Protein AF-A0A8H6L571-F1 (afdb_monomer_lite)

Secondary structure (DSSP, 8-state):
-----------PPPP-------------------PPPP----PPPTTT--HHHHHHHHHHHHHHHHHHHHHHHHHHHHHHHHHHHHHHHHHHHHHHHHHHHHHHHHHHHTTTSPPPHHHHHHHHHHHHHHHHHHHHHHHHHHHHHHHHHHHHHHHHHHHTT-----

Sequence (166 aa):
MDRAFPIHNGMPPPKDLFPFHSFQPTIPQPQQATMPPPIHPTMPPPSKQTPYERAQAKLALRTERQQQAQAKYEIALLQAERHSVVAALKRTAAHQKRLVDALEHIEAENEGWQTPNANLEQMYRLRDQIEQVEKQANECHRRWDELGEEIEEKHVEIAFGGIGGD

Radius of gyration: 33.7 Å; chains: 1; bounding box: 71×58×83 Å

pLDDT: mean 76.23, std 22.1, range [34.88, 97.75]

Foldseek 3Di:
DDDDDDDDDDDDDDPDDDDDPDDDPDDPDDPPPPDPDPPDVPDDPPVPDDPVRVVVVVVVVVVLVVVLVVLVVVLVVLVVVLVVLVVLLVVLVVVLVVLVVVLVVLVVVCPPHDRPPVSVVSNVVSVVVNVVSVVVNVVSVVSNVVSVVVSVVSVVCSVVVPPPDD

Structure (mmCIF, N/CA/C/O backbone):
data_AF-A0A8H6L571-F1
#
_entry.id   AF-A0A8H6L571-F1
#
loop_
_atom_site.group_PDB
_atom_site.id
_atom_site.type_symbol
_atom_site.label_atom_id
_atom_site.label_alt_id
_atom_site.label_comp_id
_atom_site.label_asym_id
_atom_site.label_entity_id
_atom_site.label_seq_id
_atom_site.pdbx_PDB_ins_code
_atom_site.Cartn_x
_atom_site.Cartn_y
_atom_site.Cartn_z
_atom_site.occupancy
_atom_site.B_iso_or_equiv
_atom_site.auth_seq_id
_atom_site.auth_comp_id
_atom_site.auth_asym_id
_atom_site.auth_atom_id
_atom_site.pdbx_PDB_model_num
ATOM 1 N N . MET A 1 1 ? -41.094 13.815 -29.544 1.00 39.72 1 MET A N 1
ATOM 2 C CA . MET A 1 1 ? -41.174 15.246 -29.898 1.00 39.72 1 MET A CA 1
ATOM 3 C C . MET A 1 1 ? -39.756 15.738 -30.094 1.00 39.72 1 MET A C 1
ATOM 5 O O . MET A 1 1 ? -39.080 16.050 -29.123 1.00 39.72 1 MET A O 1
ATOM 9 N N . ASP A 1 2 ? -39.309 15.718 -31.343 1.00 40.50 2 ASP A N 1
ATOM 10 C CA . ASP A 1 2 ? -38.045 16.283 -31.801 1.00 40.50 2 ASP A CA 1
ATOM 11 C C . ASP A 1 2 ? -38.098 17.814 -31.777 1.00 40.50 2 ASP A C 1
ATOM 13 O O . ASP A 1 2 ? -39.060 18.414 -32.262 1.00 40.50 2 ASP A O 1
ATOM 17 N N . ARG A 1 3 ? -37.055 18.460 -31.249 1.00 37.41 3 ARG A N 1
ATOM 18 C CA . ARG A 1 3 ? -36.782 19.879 -31.505 1.00 37.41 3 ARG A CA 1
ATOM 19 C C . ARG A 1 3 ? -35.302 20.068 -31.808 1.00 37.41 3 ARG A C 1
ATOM 21 O O . ARG A 1 3 ? -34.467 20.145 -30.914 1.00 37.41 3 ARG A O 1
ATOM 28 N N . ALA A 1 4 ? -35.025 20.134 -33.104 1.00 36.28 4 ALA A N 1
ATOM 29 C CA . ALA A 1 4 ? -33.807 20.675 -33.680 1.00 36.28 4 ALA A CA 1
ATOM 30 C C . ALA A 1 4 ? -33.761 22.204 -33.502 1.00 36.28 4 ALA A C 1
ATOM 32 O O . ALA A 1 4 ? -34.795 22.867 -33.597 1.00 36.28 4 ALA A O 1
ATOM 33 N N . PHE A 1 5 ? -32.561 22.756 -33.312 1.00 36.53 5 PHE A N 1
ATOM 34 C CA . PHE A 1 5 ? -32.275 24.180 -33.507 1.00 36.53 5 PHE A CA 1
ATOM 35 C C . PHE A 1 5 ? -31.225 24.349 -34.620 1.00 36.53 5 PHE A C 1
ATOM 37 O O . PHE A 1 5 ? -30.328 23.511 -34.734 1.00 36.53 5 PHE A O 1
ATOM 44 N N . PRO A 1 6 ? -31.361 25.377 -35.480 1.00 47.28 6 PRO A N 1
ATOM 45 C CA . PRO A 1 6 ? -30.730 25.415 -36.795 1.00 47.28 6 PRO A CA 1
ATOM 46 C C . PRO A 1 6 ? -29.319 26.018 -36.775 1.00 47.28 6 PRO A C 1
ATOM 48 O O . PRO A 1 6 ? -29.034 26.966 -36.047 1.00 47.28 6 PRO A O 1
ATOM 51 N N . ILE A 1 7 ? -28.459 25.497 -37.651 1.00 40.91 7 ILE A N 1
ATOM 52 C CA . ILE A 1 7 ? -27.148 26.062 -37.987 1.00 40.91 7 ILE A CA 1
ATOM 53 C C . ILE A 1 7 ? -27.371 27.115 -39.080 1.00 40.91 7 ILE A C 1
ATOM 55 O O . ILE A 1 7 ? -27.806 26.768 -40.178 1.00 40.91 7 ILE A O 1
ATOM 59 N N . HIS A 1 8 ? -27.070 28.387 -38.805 1.00 40.22 8 HIS A N 1
ATOM 60 C CA . HIS A 1 8 ? -27.030 29.426 -39.836 1.00 40.22 8 HIS A CA 1
ATOM 61 C C . HIS A 1 8 ? -25.578 29.660 -40.268 1.00 40.22 8 HIS A C 1
ATOM 63 O O . HIS A 1 8 ? -24.748 30.130 -39.494 1.00 40.22 8 HIS A O 1
ATOM 69 N N . ASN A 1 9 ? -25.281 29.316 -41.520 1.00 46.91 9 ASN A N 1
ATOM 70 C CA . ASN A 1 9 ? -24.069 29.728 -42.222 1.00 46.91 9 ASN A CA 1
ATOM 71 C C . ASN A 1 9 ? -24.199 31.188 -42.690 1.00 46.91 9 ASN A C 1
ATOM 73 O O . ASN A 1 9 ? -25.272 31.584 -43.148 1.00 46.91 9 ASN A O 1
ATOM 77 N N . GLY A 1 10 ? -23.081 31.926 -42.673 1.00 41.34 10 GLY A N 1
ATOM 78 C CA . GLY A 1 10 ? -22.811 33.002 -43.636 1.00 41.34 10 GLY A CA 1
ATOM 79 C C . GLY A 1 10 ? -22.528 34.399 -43.072 1.00 41.34 10 GLY A C 1
ATOM 80 O O . GLY A 1 10 ? -23.451 35.193 -42.966 1.00 41.34 10 GLY A O 1
ATOM 81 N N . MET A 1 11 ? -21.250 34.719 -42.817 1.00 45.72 11 MET A N 1
ATOM 82 C CA . MET A 1 11 ? -20.545 35.936 -43.290 1.00 45.72 11 MET A CA 1
ATOM 83 C C . MET A 1 11 ? -19.133 36.029 -42.665 1.00 45.72 11 MET A C 1
ATOM 85 O O . MET A 1 11 ? -19.004 35.840 -41.456 1.00 45.72 11 MET A O 1
ATOM 89 N N . PRO A 1 12 ? -18.063 36.318 -43.436 1.00 54.91 12 PRO A N 1
ATOM 90 C CA . PRO A 1 12 ? -16.740 36.575 -42.868 1.00 54.91 12 PRO A CA 1
ATOM 91 C C . PRO A 1 12 ? -16.640 38.018 -42.333 1.00 54.91 12 PRO A C 1
ATOM 93 O O . PRO A 1 12 ? -17.222 38.925 -42.935 1.00 54.91 12 PRO A O 1
ATOM 96 N N . PRO A 1 13 ? -15.894 38.270 -41.241 1.00 49.53 13 PRO A N 1
ATOM 97 C CA . PRO A 1 13 ? -15.696 39.625 -40.743 1.00 49.53 13 PRO A CA 1
ATOM 98 C C . PRO A 1 13 ? -14.771 40.438 -41.673 1.00 49.53 13 PRO A C 1
ATOM 100 O O . PRO A 1 13 ? -13.892 39.868 -42.331 1.00 49.53 13 PRO A O 1
ATOM 103 N N . PRO A 1 14 ? -14.969 41.767 -41.745 1.00 43.38 14 PRO A N 1
ATOM 104 C CA . PRO A 1 14 ? -14.272 42.640 -42.680 1.00 43.38 14 PRO A CA 1
ATOM 105 C C . PRO A 1 14 ? -12.801 42.818 -42.291 1.00 43.38 14 PRO A C 1
ATOM 107 O O . PRO A 1 14 ? -12.456 42.925 -41.113 1.00 43.38 14 PRO A O 1
ATOM 110 N N . LYS A 1 15 ? -11.937 42.867 -43.307 1.00 51.75 15 LYS A N 1
ATOM 111 C CA . LYS A 1 15 ? -10.545 43.297 -43.179 1.00 51.75 15 LYS A CA 1
ATOM 112 C C . LYS A 1 15 ? -10.504 44.825 -43.259 1.00 51.75 15 LYS A C 1
ATOM 114 O O . LYS A 1 15 ? -11.200 45.405 -44.086 1.00 51.75 15 LYS A O 1
ATOM 119 N N . ASP A 1 16 ? -9.670 45.412 -42.408 1.00 48.31 16 ASP A N 1
ATOM 120 C CA . ASP A 1 16 ? -9.179 46.796 -42.450 1.00 48.31 16 ASP A CA 1
ATOM 121 C C . ASP A 1 16 ? -10.061 47.890 -41.824 1.00 48.31 16 ASP A C 1
ATOM 123 O O . ASP A 1 16 ? -10.806 48.582 -42.506 1.00 48.31 16 ASP A O 1
ATOM 127 N N . LEU A 1 17 ? -9.862 48.134 -40.519 1.00 40.41 17 LEU A N 1
ATOM 128 C CA . LEU A 1 17 ? -10.172 49.409 -39.853 1.00 40.41 17 LEU A CA 1
ATOM 129 C C . LEU A 1 17 ? -9.102 49.733 -38.777 1.00 40.41 17 LEU A C 1
ATOM 131 O O . LEU A 1 17 ? -9.232 49.362 -37.618 1.00 40.41 17 LEU A O 1
ATOM 135 N N . PHE A 1 18 ? -8.072 50.462 -39.226 1.00 40.66 18 PHE A N 1
ATOM 136 C CA . PHE A 1 18 ? -7.179 51.418 -38.532 1.00 40.66 18 PHE A CA 1
ATOM 137 C C . PHE A 1 18 ? -6.184 50.994 -37.415 1.00 40.66 18 PHE A C 1
ATOM 139 O O . PHE A 1 18 ? -6.430 50.073 -36.641 1.00 40.66 18 PHE A O 1
ATOM 146 N N . PRO A 1 19 ? -5.018 51.689 -37.330 1.00 45.88 19 PRO A N 1
ATOM 147 C CA . PRO A 1 19 ? -3.843 51.252 -36.583 1.00 45.88 19 PRO A CA 1
ATOM 148 C C . PRO A 1 19 ? -3.841 51.798 -35.151 1.00 45.88 19 PRO A C 1
ATOM 150 O O . PRO A 1 19 ? -3.823 53.008 -34.932 1.00 45.88 19 PRO A O 1
ATOM 153 N N . PHE A 1 20 ? -3.774 50.914 -34.159 1.00 38.19 20 PHE A N 1
ATOM 154 C CA . PHE A 1 20 ? -3.378 51.306 -32.809 1.00 38.19 20 PHE A CA 1
ATOM 155 C C . PHE A 1 20 ? -1.860 51.168 -32.684 1.00 38.19 20 PHE A C 1
ATOM 157 O O . PHE A 1 20 ? -1.320 50.070 -32.573 1.00 38.19 20 PHE A O 1
ATOM 164 N N . HIS A 1 21 ? -1.162 52.304 -32.707 1.00 47.81 21 HIS A N 1
ATOM 165 C CA . HIS A 1 21 ? 0.214 52.387 -32.233 1.00 47.81 21 HIS A CA 1
ATOM 166 C C . HIS A 1 21 ? 0.228 52.176 -30.717 1.00 47.81 21 HIS A C 1
ATOM 168 O O . HIS A 1 21 ? 0.073 53.114 -29.938 1.00 47.81 21 HIS A O 1
ATOM 174 N N . SER A 1 22 ? 0.427 50.933 -30.291 1.00 40.88 22 SER A N 1
ATOM 175 C CA . SER A 1 22 ? 0.861 50.638 -28.932 1.00 40.88 22 SER A CA 1
ATOM 176 C C . SER A 1 22 ? 2.375 50.821 -28.867 1.00 40.88 22 SER A C 1
ATOM 178 O O . SER A 1 22 ? 3.138 49.980 -29.335 1.00 40.88 22 SER A O 1
ATOM 180 N N . PHE A 1 23 ? 2.811 51.945 -28.298 1.00 43.91 23 PHE A N 1
ATOM 181 C CA . PHE A 1 23 ? 4.174 52.101 -27.797 1.00 43.91 23 PHE A CA 1
ATOM 182 C C . PHE A 1 23 ? 4.427 51.011 -26.748 1.00 43.91 23 PHE A C 1
ATOM 184 O O . PHE A 1 23 ? 3.907 51.088 -25.636 1.00 43.91 23 PHE A O 1
ATOM 191 N N . GLN A 1 24 ? 5.214 49.993 -27.094 1.00 40.38 24 GLN A N 1
ATOM 192 C CA . GLN A 1 24 ? 5.872 49.156 -26.098 1.00 40.38 24 GLN A CA 1
ATOM 193 C C . GLN A 1 24 ? 7.276 49.716 -25.846 1.00 40.38 24 GLN A C 1
ATOM 195 O O 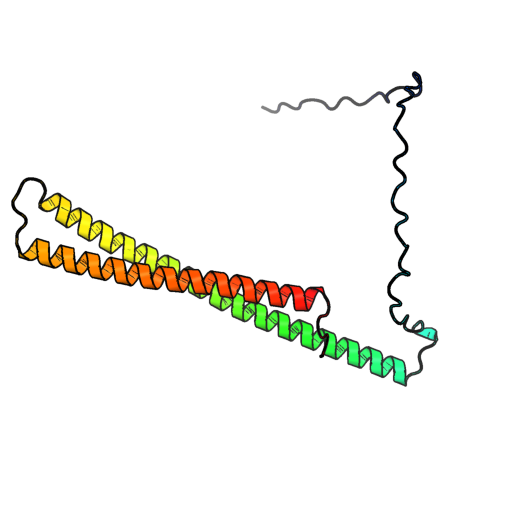. GLN A 1 24 ? 8.005 49.967 -26.808 1.00 40.38 24 GLN A O 1
ATOM 200 N N . PRO A 1 25 ? 7.683 49.926 -24.583 1.00 38.72 25 PRO A N 1
ATOM 201 C CA . PRO A 1 25 ? 9.076 50.203 -24.278 1.00 38.72 25 PRO A CA 1
ATOM 202 C C . PRO A 1 25 ? 9.909 48.970 -24.650 1.00 38.72 25 PRO A C 1
ATOM 204 O O . PRO A 1 25 ? 9.672 47.874 -24.143 1.00 38.72 25 PRO A O 1
ATOM 207 N N . THR A 1 26 ? 10.879 49.146 -25.548 1.00 39.28 26 THR A N 1
ATOM 208 C CA . THR A 1 26 ? 11.865 48.118 -25.890 1.00 39.28 26 THR A CA 1
ATOM 209 C C . THR A 1 26 ? 12.731 47.843 -24.665 1.00 39.28 26 THR A C 1
ATOM 211 O O . THR A 1 26 ? 13.719 48.532 -24.418 1.00 39.28 26 THR A O 1
ATOM 214 N N . ILE A 1 27 ? 12.360 46.837 -23.878 1.00 46.78 27 ILE A N 1
ATOM 215 C CA . ILE A 1 27 ? 13.279 46.208 -22.934 1.00 46.78 27 ILE A CA 1
ATOM 216 C C . ILE A 1 27 ? 14.218 45.348 -23.791 1.00 46.78 27 ILE A C 1
ATOM 218 O O . ILE A 1 27 ? 13.720 44.488 -24.524 1.00 46.78 27 ILE A O 1
ATOM 222 N N . PRO A 1 28 ? 15.546 45.563 -23.770 1.00 40.16 28 PRO A N 1
ATOM 223 C CA . PRO A 1 28 ? 16.462 44.676 -24.468 1.00 40.16 28 PRO A CA 1
ATOM 224 C C . PRO A 1 28 ? 16.291 43.269 -23.892 1.00 40.16 28 PRO A C 1
ATOM 226 O O . PRO A 1 28 ? 16.558 43.037 -22.713 1.00 40.16 28 PRO A O 1
ATOM 229 N N . GLN A 1 29 ? 15.803 42.337 -24.716 1.00 40.19 29 GLN A N 1
ATOM 230 C CA . GLN A 1 29 ? 15.841 40.924 -24.368 1.00 40.19 29 GLN A CA 1
ATOM 231 C C . GLN A 1 29 ? 17.304 40.567 -24.078 1.00 40.19 29 GLN A C 1
ATOM 233 O O . GLN A 1 29 ? 18.170 40.911 -24.893 1.00 40.19 29 GLN A O 1
ATOM 238 N N . PRO A 1 30 ? 17.615 39.897 -22.954 1.00 46.03 30 PRO A N 1
ATOM 239 C CA . PRO A 1 30 ? 18.923 39.287 -22.808 1.00 46.03 30 PRO A CA 1
ATOM 240 C C . PRO A 1 30 ? 19.091 38.360 -24.008 1.00 46.03 30 PRO A C 1
ATOM 242 O O . PRO A 1 30 ? 18.231 37.513 -24.254 1.00 46.03 30 PRO A O 1
ATOM 245 N N . GLN A 1 31 ? 20.144 38.586 -24.797 1.00 45.22 31 GLN A N 1
ATOM 246 C CA . GLN A 1 31 ? 20.503 37.705 -25.898 1.00 45.22 31 GLN A CA 1
ATOM 247 C C . GLN A 1 31 ? 20.563 36.297 -25.318 1.00 45.22 31 GLN A C 1
ATOM 249 O O . GLN A 1 31 ? 21.468 35.977 -24.546 1.00 45.22 31 GLN A O 1
ATOM 254 N N . GLN A 1 32 ? 19.561 35.478 -25.636 1.00 43.09 32 GLN A N 1
ATOM 255 C CA . GLN A 1 32 ? 19.666 34.053 -25.419 1.00 43.09 32 GLN A CA 1
ATOM 256 C C . GLN A 1 32 ? 20.877 33.645 -26.238 1.00 43.09 32 GLN A C 1
ATOM 258 O O . GLN A 1 32 ? 20.846 33.695 -27.468 1.00 43.09 32 GLN A O 1
ATOM 263 N N . ALA A 1 33 ? 21.973 33.325 -25.553 1.00 44.34 33 ALA A N 1
ATOM 264 C CA . ALA A 1 33 ? 23.045 32.577 -26.160 1.00 44.34 33 ALA A CA 1
ATOM 265 C C . ALA A 1 33 ? 22.371 31.331 -26.733 1.00 44.34 33 ALA A C 1
ATOM 267 O O . ALA A 1 33 ? 21.923 30.461 -25.987 1.00 44.34 33 ALA A O 1
ATOM 268 N N . THR A 1 34 ? 22.199 31.300 -28.052 1.00 46.47 34 THR A N 1
ATOM 269 C CA . THR A 1 34 ? 21.783 30.109 -28.773 1.00 46.47 34 THR A CA 1
ATOM 270 C C . THR A 1 34 ? 22.889 29.100 -28.540 1.00 46.47 34 THR A C 1
ATOM 272 O O . THR A 1 34 ? 23.897 29.094 -29.246 1.00 46.47 34 THR A O 1
ATOM 275 N N . MET A 1 35 ? 22.744 28.307 -27.480 1.00 49.19 35 MET A N 1
ATOM 276 C CA . MET A 1 35 ? 23.551 27.119 -27.305 1.00 49.19 35 MET A CA 1
ATOM 277 C C . MET A 1 35 ? 23.351 26.293 -28.578 1.00 49.19 35 MET A C 1
ATOM 279 O O . MET A 1 35 ? 22.201 26.118 -29.001 1.00 49.19 35 MET A O 1
ATOM 283 N N . PRO A 1 36 ? 24.430 25.843 -29.240 1.00 48.38 36 PRO A N 1
ATOM 284 C CA . PRO A 1 36 ? 24.275 24.916 -30.345 1.00 48.38 36 PRO A CA 1
ATOM 285 C C . PRO A 1 36 ? 23.439 23.730 -29.843 1.00 48.38 36 PRO A C 1
ATOM 287 O O . PRO A 1 36 ? 23.628 23.310 -28.694 1.00 48.38 36 PRO A O 1
ATOM 290 N N . PRO A 1 37 ? 22.495 23.215 -30.652 1.00 49.69 37 PRO A N 1
ATOM 291 C CA . PRO A 1 37 ? 21.754 22.022 -30.273 1.00 49.69 37 PRO A CA 1
ATOM 292 C C . PRO A 1 37 ? 22.762 20.935 -29.880 1.00 49.69 37 PRO A C 1
ATOM 294 O O . PRO A 1 37 ? 23.833 20.867 -30.500 1.00 49.69 37 PRO A O 1
ATOM 297 N N . PRO A 1 38 ? 22.467 20.117 -28.853 1.00 45.66 38 PRO A N 1
ATOM 298 C CA . PRO A 1 38 ? 23.349 19.026 -28.476 1.00 45.66 38 PRO A CA 1
ATOM 299 C C . PRO A 1 38 ? 23.687 18.237 -29.738 1.00 45.66 38 PRO A C 1
ATOM 301 O O . PRO A 1 38 ? 22.796 17.849 -30.499 1.00 45.66 38 PRO A O 1
ATOM 304 N N . ILE A 1 39 ? 24.986 18.078 -30.004 1.00 46.91 39 ILE A N 1
ATOM 305 C CA . ILE A 1 39 ? 25.474 17.255 -31.104 1.00 46.91 39 ILE A CA 1
ATOM 306 C C . ILE A 1 39 ? 25.081 15.826 -30.740 1.00 46.91 39 ILE A C 1
ATOM 308 O O . ILE A 1 39 ? 25.827 15.104 -30.086 1.00 46.91 39 ILE A O 1
ATOM 312 N N . HIS A 1 40 ? 23.877 15.418 -31.130 1.00 46.12 40 HIS A N 1
ATOM 313 C CA . HIS A 1 40 ? 23.563 14.009 -31.220 1.00 46.12 40 HIS A CA 1
ATOM 314 C C . HIS A 1 40 ? 24.564 13.439 -32.228 1.00 46.12 40 HIS A C 1
ATOM 316 O O . HIS A 1 40 ? 24.674 14.002 -33.322 1.00 46.12 40 HIS A O 1
ATOM 322 N N . PRO A 1 41 ? 25.325 12.379 -31.904 1.00 47.78 41 PRO A N 1
ATOM 323 C CA . PRO A 1 41 ? 26.119 11.694 -32.907 1.00 47.78 41 PRO A CA 1
ATOM 324 C C . PRO A 1 41 ? 25.160 11.223 -34.002 1.00 47.78 41 PRO A C 1
ATOM 326 O O . PRO A 1 41 ? 24.439 10.238 -33.851 1.00 47.78 41 PRO A O 1
ATOM 329 N N . THR A 1 42 ? 25.086 11.986 -35.093 1.00 54.00 42 THR A N 1
ATOM 330 C CA . THR A 1 42 ? 24.283 11.656 -36.265 1.00 54.00 42 THR A CA 1
ATOM 331 C C . THR A 1 42 ? 24.854 10.370 -36.827 1.00 54.00 42 THR A C 1
ATOM 333 O O . THR A 1 42 ? 25.906 10.386 -37.468 1.00 54.00 42 THR A O 1
ATOM 336 N N . MET A 1 43 ? 24.187 9.245 -36.558 1.00 56.00 43 MET A N 1
ATOM 337 C CA . MET A 1 43 ? 24.547 7.992 -37.202 1.00 56.00 43 MET A CA 1
ATOM 338 C C . MET A 1 43 ? 24.533 8.211 -38.720 1.00 56.00 43 MET A C 1
ATOM 340 O O . MET A 1 43 ? 23.588 8.823 -39.237 1.00 56.00 43 MET A O 1
ATOM 344 N N . PRO A 1 44 ? 25.544 7.723 -39.458 1.00 56.81 44 PRO A N 1
ATOM 345 C CA . PRO A 1 44 ? 25.520 7.801 -40.906 1.00 56.81 44 PRO A CA 1
ATOM 346 C C . PRO A 1 44 ? 24.250 7.105 -41.418 1.00 56.81 44 PRO A C 1
ATOM 348 O O . PRO A 1 44 ? 23.843 6.081 -40.851 1.00 56.81 44 PRO A O 1
ATOM 351 N N . PRO A 1 45 ? 23.608 7.642 -42.473 1.00 61.47 45 PRO A N 1
ATOM 352 C CA . PRO A 1 45 ? 22.400 7.051 -43.031 1.00 61.47 45 PRO A CA 1
ATOM 353 C C . PRO A 1 45 ? 22.652 5.569 -43.356 1.00 61.47 45 PRO A C 1
ATOM 355 O O . PRO A 1 45 ? 23.769 5.218 -43.748 1.00 61.47 45 PRO A O 1
ATOM 358 N N . PRO A 1 46 ? 21.646 4.685 -43.222 1.00 58.81 46 PRO A N 1
ATOM 359 C CA . PRO A 1 46 ? 21.820 3.229 -43.318 1.00 58.81 46 PRO A CA 1
ATOM 360 C C . PRO A 1 46 ? 22.480 2.761 -44.629 1.00 58.81 46 PRO A C 1
ATOM 362 O O . PRO A 1 46 ? 23.096 1.696 -44.677 1.00 58.81 46 PRO A O 1
ATOM 365 N N . SER A 1 47 ? 22.413 3.582 -45.680 1.00 59.94 47 SER A N 1
ATOM 366 C CA . SER A 1 47 ? 23.073 3.410 -46.977 1.00 59.94 47 SER A CA 1
ATOM 367 C C . SER A 1 47 ? 24.604 3.566 -46.964 1.00 59.94 47 SER A C 1
ATOM 369 O O . SER A 1 47 ? 25.248 3.100 -47.899 1.00 59.94 47 SER A O 1
ATOM 371 N N . LYS A 1 48 ? 25.202 4.167 -45.924 1.00 64.38 48 LYS A N 1
ATOM 372 C CA . LYS A 1 48 ? 26.661 4.347 -45.754 1.00 64.38 48 LYS A CA 1
ATOM 373 C C . LYS A 1 48 ? 27.277 3.478 -44.651 1.00 64.38 48 LYS A C 1
AT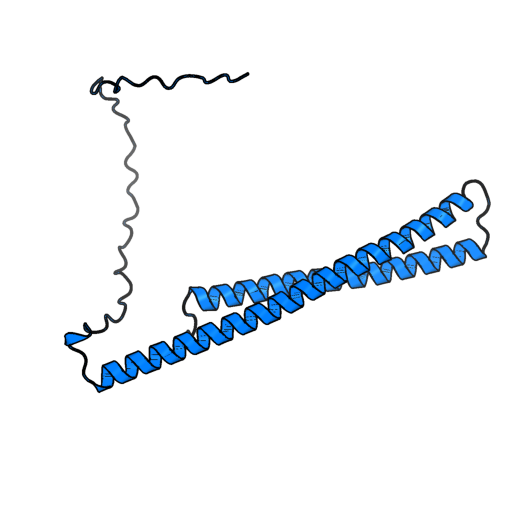OM 375 O O . LYS A 1 48 ? 28.490 3.493 -44.488 1.00 64.38 48 LYS A O 1
ATOM 380 N N . GLN A 1 49 ? 26.463 2.725 -43.910 1.00 65.62 49 GLN A N 1
ATOM 381 C CA . GLN A 1 49 ? 26.944 1.873 -42.821 1.00 65.62 49 GLN A CA 1
ATOM 382 C C . GLN A 1 49 ? 27.556 0.579 -43.353 1.00 65.62 49 GLN A C 1
ATOM 384 O O . GLN A 1 49 ? 26.944 -0.119 -44.177 1.00 65.62 49 GLN A O 1
ATOM 389 N N . THR A 1 50 ? 28.720 0.225 -42.822 1.00 81.19 50 THR A N 1
ATOM 390 C CA . THR A 1 50 ? 29.347 -1.083 -43.004 1.00 81.19 50 THR A CA 1
ATOM 391 C C . THR A 1 50 ? 28.464 -2.195 -42.416 1.00 81.19 50 THR A C 1
ATOM 393 O O . THR A 1 50 ? 27.646 -1.951 -41.521 1.00 81.19 50 THR A O 1
ATOM 396 N N . PRO A 1 5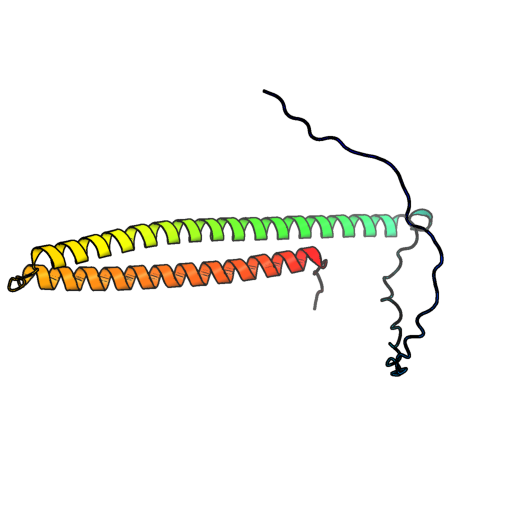1 ? 28.603 -3.451 -42.877 1.00 83.25 51 PRO A N 1
ATOM 397 C CA . PRO A 1 51 ? 27.887 -4.582 -42.284 1.00 83.25 51 PRO A CA 1
ATOM 398 C C . PRO A 1 51 ? 28.100 -4.718 -40.766 1.00 83.25 51 PRO A C 1
ATOM 400 O O . PRO A 1 51 ? 27.175 -5.110 -40.056 1.00 83.25 51 PRO A O 1
ATOM 403 N N . TYR A 1 52 ? 29.286 -4.351 -40.273 1.00 81.81 52 TYR A N 1
ATOM 404 C CA . TYR A 1 52 ? 29.629 -4.370 -38.852 1.00 81.81 52 TYR A CA 1
ATOM 405 C C . TYR A 1 52 ? 28.864 -3.306 -38.050 1.00 81.81 52 TYR A C 1
ATOM 407 O O . TYR A 1 52 ? 28.216 -3.644 -37.063 1.00 81.81 52 TYR A O 1
ATOM 415 N N . GLU A 1 53 ? 28.829 -2.053 -38.514 1.00 81.44 53 GLU A N 1
ATOM 416 C CA . GLU A 1 53 ? 28.060 -0.972 -37.869 1.00 81.44 53 GLU A CA 1
ATOM 417 C C . GLU A 1 53 ? 26.557 -1.286 -37.830 1.00 81.44 53 GLU A C 1
ATOM 419 O O . GLU A 1 53 ? 25.895 -1.062 -36.818 1.00 81.44 53 GLU A O 1
ATOM 424 N N . ARG A 1 54 ? 26.011 -1.896 -38.893 1.00 82.62 54 ARG A N 1
ATOM 425 C CA . ARG A 1 54 ? 24.607 -2.349 -38.900 1.00 82.62 54 ARG A CA 1
ATOM 426 C C . ARG A 1 54 ? 24.351 -3.449 -37.873 1.00 82.62 54 ARG A C 1
ATOM 428 O O . ARG A 1 54 ? 23.277 -3.481 -37.273 1.00 82.62 54 ARG A O 1
ATOM 435 N N . ALA A 1 55 ? 25.291 -4.378 -37.701 1.00 85.44 55 ALA A N 1
ATOM 436 C CA . ALA A 1 55 ? 25.182 -5.438 -36.702 1.00 85.44 55 ALA A CA 1
ATOM 437 C C . ALA A 1 55 ? 25.242 -4.868 -35.276 1.00 85.44 55 ALA A C 1
ATOM 439 O O . ALA A 1 55 ? 24.422 -5.250 -34.441 1.00 85.44 55 ALA A O 1
ATOM 440 N N . GLN A 1 56 ? 26.130 -3.900 -35.027 1.00 85.38 56 GLN A N 1
ATOM 441 C CA . GLN A 1 56 ? 26.208 -3.184 -33.753 1.00 85.38 56 GLN A CA 1
ATOM 442 C C . GLN A 1 56 ? 24.933 -2.386 -33.453 1.00 85.38 56 GLN A C 1
ATOM 444 O O . GLN A 1 56 ? 24.379 -2.528 -32.368 1.00 85.38 56 GLN A O 1
ATOM 449 N N . ALA A 1 57 ? 24.400 -1.628 -34.417 1.00 82.88 57 ALA A N 1
ATOM 450 C CA . ALA A 1 57 ? 23.157 -0.873 -34.236 1.00 82.88 57 ALA A CA 1
ATOM 451 C C . ALA A 1 57 ? 21.953 -1.787 -33.937 1.00 82.88 57 ALA A C 1
ATOM 453 O O . ALA A 1 57 ? 21.114 -1.472 -33.095 1.00 82.88 57 ALA A O 1
ATOM 454 N N . LYS A 1 58 ? 21.876 -2.961 -34.583 1.00 87.25 58 LYS A N 1
ATOM 455 C CA . LYS A 1 58 ? 20.845 -3.970 -34.283 1.00 87.25 58 LYS A CA 1
ATOM 456 C C . LYS A 1 58 ? 20.997 -4.562 -32.885 1.00 87.25 58 LYS A C 1
ATOM 458 O O . LYS A 1 58 ? 19.986 -4.808 -32.228 1.00 87.25 58 LYS A O 1
ATOM 463 N N . LEU A 1 59 ? 22.232 -4.819 -32.451 1.00 88.12 59 LEU A N 1
ATOM 464 C CA . LEU A 1 59 ? 22.507 -5.311 -31.105 1.00 88.12 59 LEU A CA 1
ATOM 465 C C . LEU A 1 59 ? 22.110 -4.264 -30.058 1.00 88.12 59 LEU A C 1
ATOM 467 O O . LEU A 1 59 ? 21.365 -4.609 -29.148 1.00 88.12 59 LEU A O 1
ATOM 471 N N . ALA A 1 60 ? 22.503 -3.002 -30.252 1.00 85.56 60 ALA A N 1
ATOM 472 C CA . ALA A 1 60 ? 22.148 -1.882 -29.378 1.00 85.56 60 ALA A CA 1
ATOM 473 C C . ALA A 1 60 ? 20.624 -1.694 -29.261 1.00 85.56 60 ALA A C 1
ATOM 475 O O . ALA A 1 60 ? 20.085 -1.589 -28.163 1.00 85.56 60 ALA A O 1
ATOM 476 N N . LEU A 1 61 ? 19.899 -1.763 -30.383 1.00 86.81 61 LEU A N 1
ATOM 477 C CA . LEU A 1 61 ? 18.436 -1.684 -30.371 1.00 86.81 61 LEU A CA 1
ATOM 478 C C . LEU A 1 61 ? 17.798 -2.868 -29.624 1.00 86.81 61 LEU A C 1
ATOM 480 O O . LEU A 1 61 ? 16.762 -2.724 -28.975 1.00 86.81 61 LEU A O 1
ATOM 484 N N . ARG A 1 62 ? 18.382 -4.068 -29.730 1.00 88.19 62 ARG A N 1
ATOM 485 C CA . ARG A 1 62 ? 17.892 -5.250 -29.010 1.00 88.19 62 ARG A CA 1
ATOM 486 C C . ARG A 1 62 ? 18.113 -5.111 -27.508 1.00 88.19 62 ARG A C 1
ATOM 488 O O . ARG A 1 62 ? 17.201 -5.442 -26.754 1.00 88.19 62 ARG A O 1
ATOM 495 N N . THR A 1 63 ? 19.288 -4.648 -27.089 1.00 88.19 63 THR A N 1
ATOM 496 C CA . THR A 1 63 ? 19.603 -4.436 -25.672 1.00 88.19 63 THR A CA 1
ATOM 497 C C . THR A 1 63 ? 18.714 -3.356 -25.070 1.00 88.19 63 THR A C 1
ATOM 499 O O . THR A 1 63 ? 18.119 -3.597 -24.026 1.00 88.19 63 THR A O 1
ATOM 502 N N . GLU A 1 64 ? 18.508 -2.244 -25.780 1.00 86.06 64 GLU A N 1
ATOM 503 C CA . GLU A 1 64 ? 17.609 -1.167 -25.351 1.00 86.06 64 GLU A CA 1
ATOM 504 C C . GLU A 1 64 ? 16.171 -1.678 -25.170 1.00 86.06 64 GLU A C 1
ATOM 506 O O . GLU A 1 64 ? 15.547 -1.473 -24.131 1.00 86.06 64 GLU A O 1
ATOM 511 N N . ARG A 1 65 ? 15.645 -2.437 -26.142 1.00 86.69 65 ARG A N 1
ATOM 512 C CA . ARG A 1 65 ? 14.309 -3.050 -26.028 1.00 86.69 65 ARG A CA 1
ATOM 513 C C . ARG A 1 65 ? 14.204 -4.028 -24.862 1.00 86.69 65 ARG A C 1
ATOM 515 O O . ARG A 1 65 ? 13.151 -4.103 -24.233 1.00 86.69 65 ARG A O 1
ATOM 522 N N . GLN A 1 66 ? 15.258 -4.798 -24.594 1.00 90.31 66 GLN A N 1
ATOM 523 C CA . GLN A 1 66 ? 15.292 -5.729 -23.468 1.00 90.31 66 GLN A CA 1
ATOM 524 C C . GLN A 1 66 ? 15.264 -4.977 -22.132 1.00 90.31 66 GLN A C 1
ATOM 526 O O . GLN A 1 66 ? 14.491 -5.346 -21.253 1.00 90.31 66 GLN A O 1
ATOM 531 N N . GLN A 1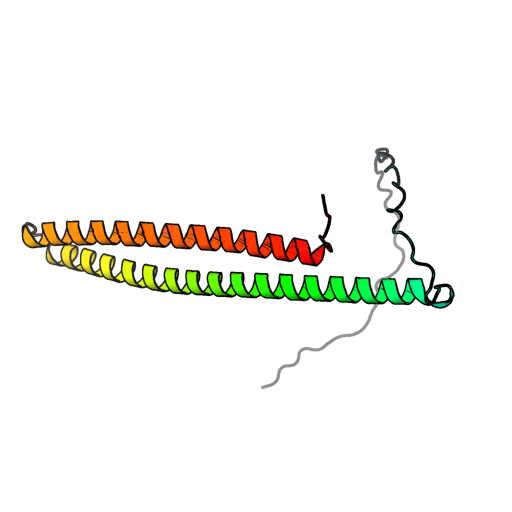 67 ? 16.039 -3.900 -22.006 1.00 87.50 67 GLN A N 1
ATOM 532 C CA . GLN A 1 67 ? 16.066 -3.050 -20.814 1.00 87.50 67 GLN A CA 1
ATOM 533 C C . GLN A 1 67 ? 14.720 -2.350 -20.597 1.00 87.50 67 GLN A C 1
ATOM 535 O O . GLN A 1 67 ? 14.180 -2.388 -19.496 1.00 87.50 67 GLN A O 1
ATOM 540 N N . GLN A 1 68 ? 14.098 -1.828 -21.659 1.00 87.00 68 GLN A N 1
ATOM 541 C CA . GLN A 1 68 ? 12.742 -1.273 -21.586 1.00 87.00 68 GLN A CA 1
ATOM 542 C C . GLN A 1 68 ? 11.702 -2.316 -21.153 1.00 87.00 68 GLN A C 1
ATOM 544 O O . GLN A 1 68 ? 10.788 -1.999 -20.393 1.00 87.00 68 GLN A O 1
ATOM 549 N N . ALA A 1 69 ? 11.799 -3.556 -21.641 1.00 90.12 69 ALA A N 1
ATOM 550 C CA . ALA A 1 69 ? 10.897 -4.631 -21.233 1.00 90.12 69 ALA A CA 1
ATOM 551 C C . ALA A 1 69 ? 11.087 -5.001 -19.754 1.00 90.12 69 ALA A C 1
ATOM 553 O O . ALA A 1 69 ? 10.101 -5.219 -19.052 1.00 90.12 69 ALA A O 1
ATOM 554 N N . GLN A 1 70 ? 12.334 -5.024 -19.279 1.00 90.12 70 GLN A N 1
ATOM 555 C CA . GLN A 1 70 ? 12.650 -5.265 -17.875 1.00 90.12 70 GLN A CA 1
ATOM 556 C C . GLN A 1 70 ? 12.111 -4.149 -16.969 1.00 90.12 70 GLN A C 1
ATOM 558 O O . GLN A 1 70 ? 11.403 -4.446 -16.012 1.00 90.12 70 GLN A O 1
ATOM 563 N N . ALA A 1 71 ? 12.343 -2.881 -17.306 1.00 88.44 71 ALA A N 1
ATOM 564 C CA . ALA A 1 71 ? 11.838 -1.754 -16.522 1.00 88.44 71 ALA A CA 1
ATOM 565 C C . ALA A 1 71 ? 10.298 -1.735 -16.461 1.00 88.44 71 ALA A C 1
ATOM 567 O O . ALA A 1 71 ? 9.706 -1.517 -15.406 1.00 88.44 71 ALA A O 1
ATOM 568 N N . LYS A 1 72 ? 9.616 -2.062 -17.569 1.00 91.69 72 LYS A N 1
ATOM 569 C CA . LYS A 1 72 ? 8.149 -2.227 -17.582 1.00 91.69 72 LYS A CA 1
ATOM 570 C C . LYS A 1 72 ? 7.673 -3.356 -16.670 1.00 91.69 72 LYS A C 1
ATOM 572 O O . LYS A 1 72 ? 6.612 -3.236 -16.063 1.00 91.69 72 LYS A O 1
ATOM 577 N N . TYR A 1 73 ? 8.428 -4.449 -16.594 1.00 94.75 73 TYR A N 1
ATOM 578 C CA . TYR A 1 73 ? 8.123 -5.552 -15.690 1.00 94.75 73 TYR A CA 1
ATOM 579 C C . TYR A 1 73 ? 8.290 -5.138 -14.221 1.00 94.75 73 TYR A C 1
ATOM 581 O O . TYR A 1 73 ? 7.399 -5.405 -13.418 1.00 94.75 73 TYR A O 1
ATOM 589 N N . GLU A 1 74 ? 9.366 -4.425 -13.881 1.00 94.56 74 GLU A N 1
ATOM 590 C CA . GLU A 1 74 ? 9.586 -3.871 -12.537 1.00 94.56 74 GLU A CA 1
ATOM 591 C C . GLU A 1 74 ? 8.445 -2.927 -12.126 1.00 94.56 74 GLU A C 1
ATOM 593 O O . GLU A 1 74 ? 7.848 -3.109 -11.066 1.00 94.56 74 GLU A O 1
ATOM 598 N N . ILE A 1 75 ? 8.041 -2.004 -13.007 1.00 95.44 75 ILE A N 1
ATOM 599 C CA . ILE A 1 75 ? 6.881 -1.125 -12.780 1.00 95.44 75 ILE A CA 1
ATOM 600 C C . ILE A 1 75 ? 5.608 -1.936 -12.516 1.00 95.44 75 ILE A C 1
ATOM 602 O O . ILE A 1 75 ? 4.840 -1.598 -11.616 1.00 95.44 75 ILE A O 1
ATOM 606 N N . ALA A 1 76 ? 5.362 -3.004 -13.277 1.00 95.94 76 ALA A N 1
ATOM 607 C CA . ALA A 1 76 ? 4.177 -3.837 -13.088 1.00 95.94 76 ALA A CA 1
ATOM 608 C C . ALA A 1 76 ? 4.169 -4.537 -11.717 1.00 95.94 76 ALA A C 1
ATOM 610 O O . ALA A 1 76 ? 3.108 -4.663 -11.102 1.00 95.94 76 ALA A O 1
ATOM 611 N N . LEU A 1 77 ? 5.336 -4.957 -11.214 1.00 97.56 77 LEU A N 1
ATOM 612 C CA . LEU A 1 77 ? 5.466 -5.522 -9.868 1.00 97.56 77 LEU A CA 1
ATOM 613 C C . LEU A 1 77 ? 5.171 -4.479 -8.787 1.00 97.56 77 LEU A C 1
ATOM 615 O O . LEU A 1 77 ? 4.363 -4.745 -7.897 1.00 97.56 77 LEU A O 1
ATOM 619 N N . LEU A 1 78 ? 5.747 -3.281 -8.904 1.00 97.00 78 LEU A N 1
ATOM 620 C CA . LEU A 1 78 ? 5.490 -2.178 -7.973 1.00 97.00 78 LEU A CA 1
ATOM 621 C C . LEU A 1 78 ? 4.010 -1.773 -7.975 1.00 97.00 78 LEU A C 1
ATOM 623 O O . LEU A 1 78 ? 3.410 -1.562 -6.924 1.00 97.00 78 LEU A O 1
ATOM 627 N N . GLN A 1 79 ? 3.370 -1.740 -9.148 1.00 96.69 79 GLN A N 1
ATOM 628 C CA . GLN A 1 79 ? 1.931 -1.492 -9.267 1.00 96.69 79 GLN A CA 1
ATOM 629 C C . GLN A 1 79 ? 1.091 -2.588 -8.600 1.00 96.69 79 GLN A C 1
ATOM 631 O O . GLN A 1 79 ? 0.080 -2.287 -7.962 1.00 96.69 79 GLN A O 1
ATOM 636 N N . ALA A 1 80 ? 1.490 -3.855 -8.725 1.00 97.50 80 ALA A N 1
ATOM 637 C CA . ALA A 1 80 ? 0.811 -4.959 -8.055 1.00 97.50 80 ALA A CA 1
ATOM 638 C C . ALA A 1 80 ? 0.926 -4.847 -6.526 1.00 97.50 80 ALA A C 1
ATOM 640 O O . ALA A 1 80 ? -0.074 -5.014 -5.822 1.00 97.50 80 ALA A O 1
ATOM 641 N N . GLU A 1 81 ? 2.109 -4.502 -6.012 1.00 97.00 81 GLU A N 1
ATOM 642 C CA . GLU A 1 81 ? 2.307 -4.232 -4.587 1.00 97.00 81 GLU A CA 1
ATOM 643 C C . GLU A 1 81 ? 1.450 -3.048 -4.130 1.00 97.00 81 GLU A C 1
ATOM 645 O O . GLU A 1 81 ? 0.701 -3.156 -3.159 1.00 97.00 81 GLU A O 1
ATOM 650 N N . ARG A 1 82 ? 1.453 -1.955 -4.894 1.00 96.38 82 ARG A N 1
ATOM 651 C CA . ARG A 1 82 ? 0.649 -0.763 -4.628 1.00 96.38 82 ARG A CA 1
ATOM 652 C C . ARG A 1 82 ? -0.846 -1.101 -4.542 1.00 96.38 82 ARG A C 1
ATOM 654 O O . ARG A 1 82 ? -1.526 -0.699 -3.596 1.00 96.38 82 ARG A O 1
ATOM 661 N N . HIS A 1 83 ? -1.368 -1.923 -5.453 1.00 96.75 83 HIS A N 1
ATOM 662 C CA . HIS A 1 83 ? -2.745 -2.428 -5.367 1.00 96.75 83 HIS A CA 1
ATOM 663 C C . HIS A 1 83 ? -3.001 -3.279 -4.113 1.00 96.75 83 HIS A C 1
ATOM 665 O O . HIS A 1 83 ? -4.072 -3.170 -3.507 1.00 96.75 83 HIS A O 1
ATOM 671 N N . SER A 1 84 ? -2.032 -4.101 -3.698 1.00 97.44 84 SER A N 1
ATOM 672 C CA . SER A 1 84 ? -2.108 -4.872 -2.451 1.00 97.44 84 SER A CA 1
ATOM 673 C C . SER A 1 84 ? -2.186 -3.959 -1.222 1.00 97.44 84 SER A C 1
ATOM 675 O O . SER A 1 84 ? -3.025 -4.183 -0.344 1.00 97.44 84 SER A O 1
ATOM 677 N N . VAL A 1 85 ? -1.398 -2.878 -1.197 1.00 97.31 85 VAL A N 1
ATOM 678 C CA . VAL A 1 85 ? -1.431 -1.857 -0.138 1.00 97.31 85 VAL A CA 1
ATOM 679 C C . VAL A 1 85 ? -2.798 -1.170 -0.076 1.00 97.31 85 VAL A C 1
ATOM 681 O O . VAL A 1 85 ? -3.368 -1.052 1.006 1.00 97.31 85 VAL A O 1
ATOM 684 N N . VAL A 1 86 ? -3.416 -0.822 -1.211 1.00 97.06 86 VAL A N 1
ATOM 685 C CA . VAL A 1 86 ? -4.804 -0.308 -1.214 1.00 97.06 86 VAL A CA 1
ATOM 686 C C . VAL A 1 86 ? -5.799 -1.318 -0.666 1.00 97.06 86 VAL A C 1
ATOM 688 O O . VAL A 1 86 ? -6.723 -0.947 0.061 1.00 97.06 86 VAL A O 1
ATOM 691 N N . ALA A 1 87 ? -5.643 -2.599 -0.994 1.00 96.31 87 ALA A N 1
ATOM 692 C CA . ALA A 1 87 ? -6.497 -3.627 -0.420 1.00 96.31 87 ALA A CA 1
ATOM 693 C C . ALA A 1 87 ? -6.303 -3.728 1.104 1.00 96.31 87 ALA A C 1
ATOM 695 O O . ALA A 1 87 ? -7.282 -3.930 1.823 1.00 96.31 87 ALA A O 1
ATOM 696 N N . ALA A 1 88 ? -5.076 -3.552 1.604 1.00 95.50 88 ALA A N 1
ATOM 697 C CA . ALA A 1 88 ? -4.787 -3.485 3.034 1.00 95.50 88 ALA A CA 1
ATOM 698 C C . ALA A 1 88 ? -5.440 -2.262 3.693 1.00 95.50 88 ALA A C 1
ATOM 700 O O . ALA A 1 88 ? -6.180 -2.451 4.655 1.00 95.50 88 ALA A O 1
ATOM 701 N N . LEU A 1 89 ? -5.293 -1.064 3.117 1.00 96.31 89 LEU A N 1
ATOM 702 C CA . LEU A 1 89 ? -5.935 0.170 3.593 1.00 96.31 89 LEU A CA 1
ATOM 703 C C . LEU A 1 89 ? -7.461 0.047 3.683 1.00 96.31 89 LEU A C 1
ATOM 705 O O . LEU A 1 89 ? -8.082 0.468 4.654 1.00 96.31 89 LEU A O 1
ATOM 709 N N . LYS A 1 90 ? -8.097 -0.586 2.691 1.00 96.19 90 LYS A N 1
ATOM 710 C CA . LYS A 1 90 ? -9.547 -0.836 2.733 1.00 96.19 90 LYS A CA 1
ATOM 711 C C . LYS A 1 90 ? -9.937 -1.761 3.887 1.00 96.19 90 LYS A C 1
ATOM 713 O O . LYS A 1 90 ? -10.965 -1.544 4.528 1.00 96.19 90 LYS A O 1
ATOM 718 N N . ARG A 1 91 ? -9.133 -2.796 4.157 1.00 95.31 91 ARG A N 1
ATOM 719 C CA . ARG A 1 91 ? -9.369 -3.722 5.275 1.00 95.31 91 ARG A CA 1
ATOM 720 C C . ARG A 1 91 ? -9.148 -3.047 6.625 1.00 95.31 91 ARG A C 1
ATOM 722 O O . ARG A 1 91 ? -9.960 -3.273 7.520 1.00 95.31 91 ARG A O 1
ATOM 729 N N . THR A 1 92 ? -8.103 -2.232 6.774 1.00 95.12 92 THR A N 1
ATOM 730 C CA . THR A 1 92 ? -7.836 -1.492 8.017 1.00 95.12 92 THR A CA 1
ATOM 731 C C . THR A 1 92 ? -8.924 -0.458 8.278 1.00 95.12 92 THR A C 1
ATOM 733 O O . THR A 1 92 ? -9.467 -0.451 9.374 1.00 95.12 92 THR A O 1
ATOM 736 N N . ALA A 1 93 ? -9.368 0.295 7.267 1.00 94.62 93 ALA A N 1
ATOM 737 C CA . ALA A 1 93 ? -10.488 1.231 7.403 1.00 94.62 93 ALA A CA 1
ATOM 738 C C . ALA A 1 93 ? -11.789 0.532 7.844 1.00 94.62 93 ALA A C 1
ATOM 740 O O . ALA A 1 93 ? -12.476 0.984 8.760 1.00 94.62 93 ALA A O 1
ATOM 741 N N . ALA A 1 94 ? -12.113 -0.621 7.247 1.00 95.88 94 ALA A N 1
ATOM 742 C CA . ALA A 1 94 ? -13.270 -1.419 7.660 1.00 95.88 94 ALA A CA 1
ATOM 743 C C . ALA A 1 94 ? -13.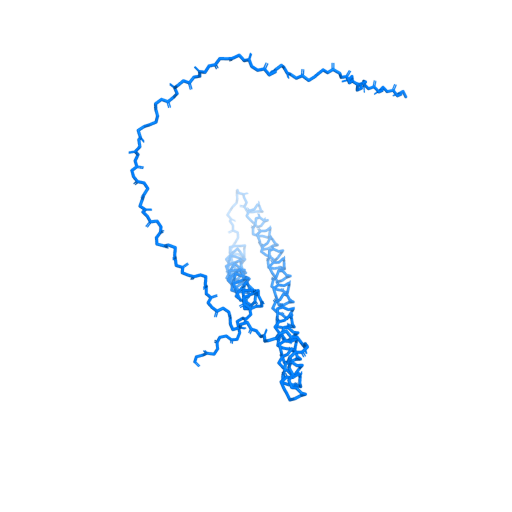110 -2.031 9.066 1.00 95.88 94 ALA A C 1
ATOM 745 O O . ALA A 1 94 ? -14.099 -2.297 9.748 1.00 95.88 94 ALA A O 1
ATOM 746 N N . HIS A 1 95 ? -11.880 -2.305 9.506 1.00 96.50 95 HIS A N 1
ATOM 747 C CA . HIS A 1 95 ? -11.598 -2.753 10.868 1.00 96.50 95 HIS A CA 1
ATOM 748 C C . HIS A 1 95 ? -11.774 -1.606 11.866 1.00 96.50 95 HIS A C 1
ATOM 750 O O . HIS A 1 95 ? -12.529 -1.763 12.819 1.00 96.50 95 HIS A O 1
ATOM 756 N N . GLN A 1 96 ? -11.146 -0.457 11.616 1.00 96.25 96 GLN A N 1
ATOM 757 C CA . GLN A 1 96 ? -11.227 0.728 12.467 1.00 96.25 96 GLN A CA 1
ATOM 758 C C . GLN A 1 96 ? -12.677 1.150 12.674 1.00 96.25 96 GLN A C 1
ATOM 760 O O . GLN A 1 96 ? -13.098 1.312 13.812 1.00 96.25 96 GLN A O 1
ATOM 765 N N . LYS A 1 97 ? -13.468 1.209 11.594 1.00 96.56 97 LYS A N 1
ATOM 766 C CA . LYS A 1 97 ? -14.898 1.511 11.688 1.00 96.56 97 LYS A CA 1
ATOM 767 C C . LYS A 1 97 ? -15.620 0.574 12.659 1.00 96.56 97 LYS A C 1
ATOM 769 O O . LYS A 1 97 ? -16.338 1.042 13.524 1.00 96.56 97 LYS A O 1
ATOM 774 N N . ARG A 1 98 ? -15.395 -0.741 12.563 1.00 97.00 98 ARG A N 1
ATOM 775 C CA . ARG A 1 98 ? -16.036 -1.714 13.466 1.00 97.00 98 ARG A CA 1
ATOM 776 C C . ARG A 1 98 ? -15.650 -1.510 14.930 1.00 97.00 98 ARG A C 1
ATOM 778 O O . ARG A 1 98 ? -16.485 -1.730 15.798 1.00 97.00 98 ARG A O 1
ATOM 785 N N . LEU A 1 99 ? -14.401 -1.135 15.205 1.00 96.75 99 LEU A N 1
ATOM 786 C CA . LEU A 1 99 ? -13.952 -0.850 16.570 1.00 96.75 99 LEU A CA 1
ATOM 787 C C . LEU A 1 99 ? -14.569 0.441 17.109 1.00 96.75 99 LEU A C 1
ATOM 789 O O . LEU A 1 99 ? -14.986 0.471 18.262 1.00 96.75 99 LEU A O 1
ATOM 793 N N . VAL A 1 100 ? -14.649 1.478 16.272 1.00 94.75 100 VAL A N 1
ATOM 794 C CA . VAL A 1 100 ? -15.298 2.749 16.615 1.00 94.75 100 VAL A CA 1
ATOM 795 C C . VAL A 1 100 ? -16.787 2.531 16.870 1.00 94.75 100 VAL A C 1
ATOM 797 O O . VAL A 1 100 ? -17.253 2.886 17.944 1.00 94.75 100 VAL A O 1
ATOM 800 N N . ASP A 1 101 ? -17.498 1.841 15.972 1.00 95.25 101 ASP A N 1
ATOM 801 C CA . ASP A 1 101 ? -18.918 1.504 16.143 1.00 95.25 101 ASP A CA 1
ATOM 802 C C . ASP A 1 101 ? -19.147 0.724 17.462 1.00 95.25 101 ASP A C 1
ATOM 804 O O . ASP A 1 101 ? -20.127 0.948 18.172 1.00 95.25 101 ASP A O 1
ATOM 808 N N . ALA A 1 102 ? -18.230 -0.184 17.829 1.00 93.81 102 ALA A N 1
ATOM 809 C CA . ALA A 1 102 ? -18.299 -0.918 19.094 1.00 93.81 102 ALA A CA 1
ATOM 810 C C . ALA A 1 102 ? -18.054 -0.022 20.320 1.00 93.81 102 ALA A C 1
ATOM 812 O O . ALA A 1 102 ? -18.696 -0.215 21.351 1.00 93.81 102 ALA A O 1
ATOM 813 N N . LEU A 1 103 ? -17.137 0.944 20.221 1.00 93.25 103 LEU A N 1
ATOM 814 C CA . LEU A 1 103 ? -16.864 1.904 21.289 1.00 93.25 103 LEU A CA 1
ATOM 815 C C . LEU A 1 103 ? -18.059 2.841 21.495 1.00 93.25 103 LEU A C 1
ATOM 817 O O . LEU A 1 103 ? -18.511 2.998 22.625 1.00 93.25 103 LEU A O 1
ATOM 821 N N . GLU A 1 104 ? -18.606 3.387 20.409 1.00 93.06 104 GLU A N 1
ATOM 822 C CA . GLU A 1 104 ? -19.801 4.237 20.418 1.00 93.06 104 GLU A CA 1
ATOM 823 C C . GLU A 1 104 ? -21.010 3.499 20.998 1.00 93.06 104 GLU A C 1
ATOM 825 O O . GLU A 1 104 ? -21.777 4.072 21.769 1.00 93.06 104 GLU A O 1
ATOM 830 N N . HIS A 1 105 ? -21.169 2.210 20.681 1.00 92.44 105 HIS A N 1
ATOM 831 C CA . HIS A 1 105 ? -22.244 1.402 21.247 1.00 92.44 105 HIS A CA 1
ATOM 832 C C . HIS A 1 105 ? -22.132 1.284 22.771 1.00 92.44 105 HIS A C 1
ATOM 834 O O . HIS A 1 105 ? -23.122 1.496 23.469 1.00 92.44 105 HIS A O 1
ATOM 840 N N . ILE A 1 106 ? -20.930 1.021 23.297 1.00 89.75 106 ILE A N 1
ATOM 841 C CA . ILE A 1 106 ? -20.701 0.983 24.748 1.00 89.75 106 ILE A CA 1
ATOM 842 C C . ILE A 1 106 ? -20.934 2.368 25.359 1.00 89.75 106 ILE A C 1
ATOM 844 O O . ILE A 1 106 ? -21.547 2.470 26.417 1.00 89.75 106 ILE A O 1
ATOM 848 N N . GLU A 1 107 ? -20.479 3.443 24.719 1.00 88.19 107 GLU A N 1
ATOM 849 C CA . GLU A 1 107 ? -20.704 4.808 25.210 1.00 88.19 107 GLU A CA 1
ATOM 850 C C . GLU A 1 107 ? -22.206 5.136 25.290 1.00 88.19 107 GLU A C 1
ATOM 852 O O . GLU A 1 107 ? -22.660 5.634 26.321 1.00 88.19 107 GLU A O 1
ATOM 857 N N . ALA A 1 108 ? -22.993 4.754 24.280 1.00 88.56 108 ALA A N 1
ATOM 858 C CA . ALA A 1 108 ? -24.443 4.940 24.253 1.00 88.56 108 ALA A CA 1
ATOM 859 C C . ALA A 1 108 ? -25.182 4.098 25.311 1.00 88.56 108 ALA A C 1
ATOM 861 O O . ALA A 1 108 ? -26.107 4.586 25.956 1.00 88.56 108 ALA A O 1
ATOM 862 N N . GLU A 1 109 ? -24.773 2.844 25.538 1.00 85.81 109 GLU A N 1
ATOM 863 C CA . GLU A 1 109 ? -25.372 1.986 26.575 1.00 85.81 109 GLU A CA 1
ATOM 864 C C . GLU A 1 109 ? -25.118 2.497 28.001 1.00 85.81 109 GLU A C 1
ATOM 866 O O . GLU A 1 109 ? -25.875 2.179 28.920 1.00 85.81 109 GLU A O 1
ATOM 871 N N . ASN A 1 110 ? -24.063 3.292 28.197 1.00 84.06 110 ASN A N 1
ATOM 872 C CA . ASN A 1 110 ? -23.693 3.857 29.494 1.00 84.06 110 ASN A CA 1
ATOM 873 C C . ASN A 1 110 ? -24.102 5.332 29.656 1.00 84.06 110 ASN A C 1
ATOM 875 O O . ASN A 1 110 ? -23.805 5.938 30.689 1.00 84.06 110 ASN A O 1
ATOM 879 N N . GLU A 1 111 ? -24.791 5.920 28.677 1.00 79.12 111 GLU A N 1
ATOM 880 C CA . GLU A 1 111 ? -25.216 7.316 28.727 1.00 79.12 111 GLU A CA 1
ATOM 881 C C . GLU A 1 111 ? -26.237 7.531 29.867 1.00 79.12 111 GLU A C 1
ATOM 883 O O . GLU A 1 111 ? -27.295 6.903 29.928 1.00 79.12 111 GLU A O 1
ATOM 888 N N . GLY A 1 112 ? -25.904 8.407 30.824 1.00 67.50 112 GLY A N 1
ATOM 889 C CA . GLY A 1 112 ? -26.769 8.737 31.967 1.00 67.50 112 GLY A CA 1
ATOM 890 C C . GLY A 1 112 ? -26.649 7.828 33.200 1.00 67.50 112 GLY A C 1
ATOM 891 O O . GLY A 1 112 ? -27.364 8.056 34.177 1.00 67.50 112 GLY A O 1
ATOM 892 N N . TRP A 1 113 ? -25.731 6.855 33.207 1.00 73.62 113 TRP A N 1
ATOM 893 C CA . TRP A 1 113 ? -25.469 5.968 34.350 1.00 73.62 113 TRP A CA 1
ATOM 894 C C . TRP A 1 113 ? -23.977 5.917 34.702 1.00 73.62 113 TRP A C 1
ATOM 896 O O . TRP A 1 113 ? -23.117 6.322 33.926 1.00 73.62 113 TRP A O 1
ATOM 906 N N . GLN A 1 114 ? -23.642 5.416 35.895 1.00 75.19 114 GLN A N 1
ATOM 907 C CA . GLN A 1 114 ? -22.254 5.066 36.205 1.00 75.19 114 GLN A CA 1
ATOM 908 C C . GLN A 1 114 ? -21.828 3.889 35.320 1.00 75.19 114 GLN A C 1
ATOM 910 O O . GLN A 1 114 ? -22.396 2.803 35.433 1.00 75.19 114 GLN A O 1
ATOM 915 N N . THR A 1 115 ? -20.822 4.099 34.467 1.00 77.31 115 THR A N 1
ATOM 916 C CA . THR A 1 115 ? -20.252 3.052 33.612 1.00 77.31 115 THR A CA 1
ATOM 917 C C . THR A 1 115 ? -19.755 1.887 34.477 1.00 77.31 115 THR A C 1
ATOM 919 O O . THR A 1 115 ? -18.890 2.090 35.336 1.00 77.31 115 THR A O 1
ATOM 922 N N . PRO A 1 116 ? -20.254 0.655 34.280 1.00 81.19 116 PRO A N 1
ATOM 923 C CA . PRO A 1 116 ? -19.735 -0.519 34.962 1.00 81.19 116 PRO A CA 1
ATOM 924 C C . PRO A 1 116 ? -18.239 -0.694 34.683 1.00 81.19 116 PRO A C 1
ATOM 926 O O . PRO A 1 116 ? -17.779 -0.472 33.563 1.00 81.19 116 PRO A O 1
ATOM 929 N N . ASN A 1 117 ? -17.477 -1.167 35.673 1.00 81.44 117 ASN A N 1
ATOM 930 C CA . ASN A 1 117 ? -16.025 -1.345 35.537 1.00 81.44 117 ASN A CA 1
ATOM 931 C C . ASN A 1 117 ? -15.645 -2.256 34.346 1.00 81.44 117 ASN A C 1
ATOM 933 O O . ASN A 1 117 ? -14.666 -2.005 33.652 1.00 81.44 117 ASN A O 1
ATOM 937 N N . ALA A 1 118 ? -16.472 -3.267 34.052 1.00 82.31 118 ALA A N 1
ATOM 938 C CA . ALA A 1 118 ? -16.293 -4.142 32.892 1.00 82.31 118 ALA A CA 1
ATOM 939 C C . ALA A 1 118 ? -16.402 -3.395 31.545 1.00 82.31 118 ALA A C 1
ATOM 941 O O . ALA A 1 118 ? -15.629 -3.675 30.627 1.00 82.31 118 ALA A O 1
ATOM 942 N N . ASN A 1 119 ? -17.310 -2.418 31.443 1.00 87.31 119 ASN A N 1
ATOM 943 C CA . ASN A 1 119 ? -17.484 -1.590 30.248 1.00 87.31 119 ASN A CA 1
ATOM 944 C C . ASN A 1 119 ? -16.309 -0.617 30.087 1.00 87.31 119 ASN A C 1
ATOM 946 O O . ASN A 1 119 ? -15.787 -0.476 28.987 1.00 87.31 119 ASN A O 1
ATOM 950 N N . LEU A 1 120 ? -15.821 -0.029 31.185 1.00 87.56 120 LEU A N 1
ATOM 951 C CA . LEU A 1 120 ? -14.601 0.792 31.198 1.00 87.56 120 LEU A CA 1
ATOM 952 C C . LEU A 1 120 ? -13.380 0.018 30.682 1.00 87.56 120 LEU A C 1
ATOM 954 O O . LEU A 1 120 ? -12.693 0.484 29.775 1.00 87.56 120 LEU A O 1
ATOM 958 N N . GLU A 1 121 ? -13.131 -1.189 31.198 1.00 90.50 121 GLU A N 1
ATOM 959 C CA . GLU A 1 121 ? -12.042 -2.047 30.708 1.00 90.50 121 GLU A CA 1
ATOM 960 C C . GLU A 1 121 ? -12.186 -2.383 29.217 1.00 90.50 121 GLU A C 1
ATOM 962 O O . GLU A 1 121 ? -11.197 -2.423 28.483 1.00 90.50 121 GLU A O 1
ATOM 967 N N . GLN A 1 122 ? -13.412 -2.630 28.750 1.00 91.69 122 GLN A N 1
ATOM 968 C CA . GLN A 1 122 ? -13.676 -2.897 27.340 1.00 91.69 122 GLN A CA 1
ATOM 969 C C . GLN A 1 122 ? -13.426 -1.663 26.463 1.00 91.69 122 GLN A C 1
ATOM 971 O O . GLN A 1 122 ? -12.809 -1.802 25.409 1.00 91.69 122 GLN A O 1
ATOM 976 N N . MET A 1 123 ? -13.825 -0.469 26.906 1.00 91.69 123 MET A N 1
ATOM 977 C CA . MET A 1 123 ? -13.546 0.788 26.208 1.00 91.69 123 MET A CA 1
ATOM 978 C C . MET A 1 123 ? -12.042 1.053 26.085 1.00 91.69 123 MET A C 1
ATOM 980 O O . MET A 1 123 ? -11.586 1.431 25.008 1.00 91.69 123 MET A O 1
ATOM 984 N N . TYR A 1 124 ? -11.259 0.814 27.145 1.00 93.56 124 TYR A N 1
ATOM 985 C CA . TYR A 1 124 ? -9.797 0.938 27.080 1.00 93.56 124 TYR A CA 1
ATOM 986 C C . TYR A 1 124 ? -9.190 -0.043 26.071 1.00 93.56 124 TYR A C 1
ATOM 988 O O . TYR A 1 124 ? -8.429 0.374 25.203 1.00 93.56 124 TYR A O 1
ATOM 996 N N . ARG A 1 125 ? -9.602 -1.319 26.097 1.00 95.31 125 ARG A N 1
ATOM 997 C CA . ARG A 1 125 ? -9.136 -2.315 25.115 1.00 95.31 125 ARG A CA 1
ATOM 998 C C . ARG A 1 125 ? -9.479 -1.927 23.674 1.00 95.31 125 ARG A C 1
ATOM 1000 O O . ARG A 1 125 ? -8.646 -2.100 22.790 1.00 95.31 125 ARG A O 1
ATOM 1007 N N . LEU A 1 126 ? -10.686 -1.418 23.430 1.00 95.12 126 LEU A N 1
ATOM 1008 C CA . LEU A 1 126 ? -11.096 -0.964 22.098 1.00 95.12 126 LEU A CA 1
ATOM 1009 C C . LEU A 1 126 ? -10.276 0.244 21.637 1.00 95.12 126 LEU A C 1
ATOM 1011 O O . LEU A 1 126 ? -9.855 0.274 20.485 1.00 95.12 126 LEU A O 1
ATOM 1015 N N . ARG A 1 127 ? -9.993 1.203 22.527 1.00 95.31 127 ARG A N 1
ATOM 1016 C CA . ARG A 1 127 ? -9.124 2.352 22.220 1.00 95.31 127 ARG A CA 1
ATOM 1017 C C . ARG A 1 127 ? -7.706 1.913 21.855 1.00 95.31 127 ARG A C 1
ATOM 1019 O O . ARG A 1 127 ? -7.196 2.364 20.834 1.00 95.31 127 ARG A O 1
ATOM 1026 N N . ASP A 1 128 ? -7.123 0.977 22.600 1.00 96.75 128 ASP A N 1
ATOM 1027 C CA . ASP A 1 128 ? -5.800 0.422 22.281 1.00 96.75 128 ASP A CA 1
ATOM 1028 C C . ASP A 1 128 ? -5.794 -0.287 20.915 1.00 96.75 128 ASP A C 1
ATOM 1030 O O . ASP A 1 128 ? -4.846 -0.167 20.137 1.00 96.75 128 ASP A O 1
ATOM 1034 N N . GLN A 1 129 ? -6.863 -1.023 20.589 1.00 97.12 129 GLN A N 1
ATOM 1035 C CA . GLN A 1 129 ? -7.012 -1.670 19.282 1.00 97.12 129 GLN A CA 1
ATOM 1036 C C . GLN A 1 129 ? -7.159 -0.650 18.146 1.00 97.12 129 GLN A C 1
ATOM 1038 O O . GLN A 1 129 ? -6.572 -0.845 17.082 1.00 97.12 129 GLN A O 1
ATOM 1043 N N . ILE A 1 130 ? -7.906 0.437 18.361 1.00 96.56 130 ILE A N 1
ATOM 1044 C CA . ILE A 1 130 ? -8.036 1.531 17.390 1.00 96.56 130 ILE A CA 1
ATOM 1045 C C . ILE A 1 130 ? -6.663 2.153 17.126 1.00 96.56 130 ILE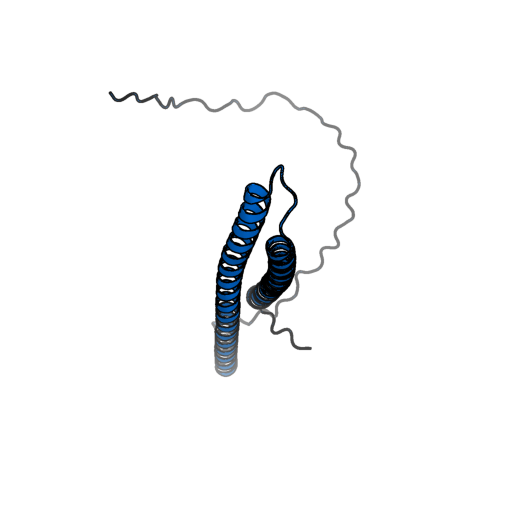 A C 1
ATOM 1047 O O . ILE A 1 130 ? -6.272 2.254 15.966 1.00 96.56 130 ILE A O 1
ATOM 1051 N N . GLU A 1 131 ? -5.894 2.460 18.174 1.00 96.56 131 GLU A N 1
ATOM 1052 C CA . GLU A 1 131 ? -4.544 3.024 18.039 1.00 96.56 131 GLU A CA 1
ATOM 1053 C C . GLU A 1 131 ? -3.614 2.096 17.231 1.00 96.56 131 GLU A C 1
ATOM 1055 O O . GLU A 1 131 ? -2.834 2.545 16.388 1.00 96.56 131 GLU A O 1
ATOM 1060 N N . GLN A 1 132 ? -3.700 0.778 17.439 1.00 96.56 132 GLN A N 1
ATOM 1061 C CA . GLN A 1 132 ? -2.927 -0.197 16.661 1.00 96.56 132 GLN A CA 1
ATOM 1062 C C . GLN A 1 132 ? -3.331 -0.217 15.181 1.00 96.56 132 GLN A C 1
ATOM 1064 O O . GLN A 1 132 ? -2.463 -0.254 14.305 1.00 96.56 132 GLN A O 1
ATOM 1069 N N . VAL A 1 133 ? -4.633 -0.173 14.887 1.00 96.12 133 VAL A N 1
ATOM 1070 C CA . VAL A 1 133 ? -5.133 -0.139 13.505 1.00 96.12 133 VAL A CA 1
ATOM 1071 C C . VAL A 1 133 ? -4.741 1.166 12.811 1.00 96.12 133 VAL A C 1
ATOM 1073 O O . VAL A 1 133 ? -4.380 1.143 11.635 1.00 96.12 133 VAL A O 1
ATOM 1076 N N . GLU A 1 134 ? -4.742 2.289 13.527 1.00 95.88 134 GLU A N 1
ATOM 1077 C CA . GLU A 1 134 ? -4.278 3.583 13.016 1.00 95.88 134 GLU A CA 1
ATOM 1078 C C . GLU A 1 134 ? -2.785 3.564 12.680 1.00 95.88 134 GLU A C 1
ATOM 1080 O O . GLU A 1 134 ? -2.393 4.009 11.599 1.00 95.88 134 GLU A O 1
ATOM 1085 N N . LYS A 1 135 ? -1.947 2.975 13.543 1.00 96.62 135 LYS A N 1
ATOM 1086 C CA . LYS A 1 135 ? -0.520 2.763 13.241 1.00 96.62 135 LYS A CA 1
ATOM 1087 C C . LYS A 1 135 ? -0.339 1.950 11.960 1.00 96.62 135 LYS A C 1
ATOM 1089 O O . LYS A 1 135 ? 0.412 2.362 11.078 1.00 96.62 135 LYS A O 1
ATOM 1094 N N . GLN A 1 136 ? -1.088 0.858 11.807 1.00 95.19 136 GLN A N 1
ATOM 1095 C CA . GLN A 1 136 ? -1.039 0.032 10.600 1.00 95.19 136 GLN A CA 1
ATOM 1096 C C . GLN A 1 136 ? -1.512 0.789 9.346 1.00 95.19 136 GLN A C 1
ATOM 1098 O O . GLN A 1 136 ? -0.948 0.615 8.263 1.00 95.19 136 GLN A O 1
ATOM 1103 N N . ALA A 1 137 ? -2.541 1.631 9.468 1.00 95.56 137 ALA A N 1
ATOM 1104 C CA . ALA A 1 137 ? -3.011 2.467 8.370 1.00 95.56 137 ALA A CA 1
ATOM 1105 C C . ALA A 1 137 ? -1.936 3.478 7.945 1.00 95.56 137 ALA A C 1
ATOM 1107 O O . ALA A 1 137 ? -1.664 3.601 6.752 1.00 95.56 137 ALA A O 1
ATOM 1108 N N . ASN A 1 138 ? -1.271 4.127 8.903 1.00 96.69 138 ASN A N 1
ATOM 1109 C CA . ASN A 1 138 ? -0.182 5.068 8.635 1.00 96.69 138 ASN A CA 1
ATOM 1110 C C . ASN A 1 138 ? 1.003 4.395 7.929 1.00 96.69 138 ASN A C 1
ATOM 1112 O O . ASN A 1 138 ? 1.544 4.948 6.974 1.00 96.69 138 ASN A O 1
ATOM 1116 N N . GLU A 1 139 ? 1.376 3.180 8.338 1.00 96.31 139 GLU A N 1
ATOM 1117 C CA . GLU A 1 139 ? 2.413 2.398 7.655 1.00 96.31 139 GLU A CA 1
ATOM 1118 C C . GLU A 1 139 ? 2.029 2.072 6.208 1.00 96.31 139 GLU A C 1
ATOM 1120 O O . GLU A 1 139 ? 2.852 2.206 5.301 1.00 96.31 139 GLU A O 1
ATOM 1125 N N . CYS A 1 140 ? 0.771 1.689 5.974 1.00 96.38 140 CYS A N 1
ATOM 1126 C CA . CYS A 1 140 ? 0.268 1.435 4.627 1.00 96.38 140 CYS A CA 1
ATOM 1127 C C . CYS A 1 140 ? 0.244 2.711 3.773 1.00 96.38 140 CYS A C 1
ATOM 1129 O O . CYS A 1 140 ? 0.589 2.650 2.597 1.00 96.38 140 CYS A O 1
ATOM 1131 N N . HIS A 1 141 ? -0.136 3.858 4.344 1.00 95.75 141 HIS A N 1
ATOM 1132 C CA . HIS A 1 141 ? -0.090 5.148 3.652 1.00 95.75 141 HIS A CA 1
ATOM 1133 C C . HIS A 1 141 ? 1.339 5.520 3.257 1.00 95.75 141 HIS A C 1
ATOM 1135 O O . HIS A 1 141 ? 1.586 5.790 2.087 1.00 95.75 141 HIS A O 1
ATOM 1141 N N . ARG A 1 142 ? 2.295 5.407 4.188 1.00 97.75 142 ARG A N 1
ATOM 1142 C CA . ARG A 1 142 ? 3.713 5.639 3.892 1.00 97.75 142 ARG A CA 1
ATOM 1143 C C . ARG A 1 142 ? 4.207 4.737 2.760 1.00 97.75 142 ARG A C 1
ATOM 1145 O O . ARG A 1 142 ? 4.799 5.229 1.807 1.00 97.75 142 ARG A O 1
ATOM 1152 N N . ARG A 1 143 ? 3.918 3.430 2.820 1.00 97.25 143 ARG A N 1
ATOM 1153 C CA . ARG A 1 143 ? 4.337 2.494 1.764 1.00 97.25 143 ARG A CA 1
ATOM 1154 C C . ARG A 1 143 ? 3.668 2.797 0.422 1.00 97.25 143 ARG A C 1
ATOM 1156 O O . ARG A 1 143 ? 4.274 2.588 -0.621 1.00 97.25 143 ARG A O 1
ATOM 1163 N N . TRP A 1 144 ? 2.421 3.262 0.429 1.00 96.50 144 TRP A N 1
ATOM 1164 C CA . TRP A 1 144 ? 1.722 3.674 -0.788 1.00 96.50 144 TRP A CA 1
ATOM 1165 C C . TRP A 1 144 ? 2.395 4.871 -1.464 1.00 96.50 144 TRP A C 1
ATOM 1167 O O . TRP A 1 144 ? 2.504 4.869 -2.692 1.00 96.50 144 TRP A O 1
ATOM 1177 N N . ASP A 1 145 ? 2.834 5.854 -0.677 1.00 96.88 145 ASP A N 1
ATOM 1178 C CA . ASP A 1 145 ? 3.525 7.043 -1.177 1.00 96.88 145 ASP A CA 1
ATOM 1179 C C . ASP A 1 145 ? 4.919 6.680 -1.713 1.00 96.88 145 ASP A C 1
ATOM 1181 O O . ASP A 1 145 ? 5.218 6.997 -2.861 1.00 96.88 145 ASP A O 1
ATOM 1185 N N . GLU A 1 146 ? 5.700 5.894 -0.961 1.00 97.69 146 GLU A N 1
ATOM 1186 C CA . GLU A 1 146 ? 7.006 5.362 -1.397 1.00 97.69 146 GLU A CA 1
ATOM 1187 C C . GLU A 1 146 ? 6.896 4.597 -2.725 1.00 97.69 146 GLU A C 1
ATOM 1189 O O . GLU A 1 146 ? 7.644 4.847 -3.665 1.00 97.69 146 GLU A O 1
ATOM 1194 N N . LEU A 1 147 ? 5.907 3.707 -2.853 1.00 96.62 147 LEU A N 1
ATOM 1195 C CA . LEU A 1 147 ? 5.649 2.993 -4.106 1.00 96.62 147 LEU A CA 1
ATOM 1196 C C . LEU A 1 147 ? 5.233 3.932 -5.244 1.00 96.62 147 LEU A C 1
ATOM 1198 O O . LEU A 1 147 ? 5.481 3.631 -6.409 1.00 96.62 147 LEU A O 1
ATOM 1202 N N . GLY A 1 148 ? 4.555 5.037 -4.933 1.00 96.44 148 GLY A N 1
ATOM 1203 C CA . GLY A 1 148 ? 4.230 6.073 -5.907 1.00 96.44 148 GLY A CA 1
ATOM 1204 C C . GLY A 1 148 ? 5.490 6.715 -6.483 1.00 96.44 148 GLY A C 1
ATOM 1205 O O . GLY A 1 148 ? 5.611 6.797 -7.706 1.00 96.44 148 GLY A O 1
ATOM 1206 N N . GLU A 1 149 ? 6.424 7.087 -5.608 1.00 95.88 149 GLU A N 1
ATOM 1207 C CA . GLU A 1 149 ? 7.719 7.672 -5.967 1.00 95.88 149 GLU A CA 1
ATOM 1208 C C . GLU A 1 149 ? 8.588 6.682 -6.760 1.00 95.88 149 GLU A C 1
ATOM 1210 O O . GLU A 1 149 ? 9.039 7.017 -7.854 1.00 95.88 149 GLU A O 1
ATOM 1215 N N . GLU A 1 150 ? 8.737 5.436 -6.290 1.00 95.50 150 GLU A N 1
ATOM 1216 C CA . GLU A 1 150 ? 9.499 4.381 -6.985 1.00 95.50 150 GLU A CA 1
ATOM 1217 C C . GLU A 1 150 ? 8.951 4.126 -8.406 1.00 95.50 150 GLU A C 1
ATOM 1219 O O . GLU A 1 150 ? 9.699 3.959 -9.373 1.00 95.50 150 GLU A O 1
ATOM 1224 N N . ILE A 1 151 ? 7.621 4.107 -8.564 1.00 93.94 151 ILE A N 1
ATOM 1225 C CA . ILE A 1 151 ? 6.987 3.943 -9.878 1.00 93.94 151 ILE A CA 1
ATOM 1226 C C . ILE A 1 151 ? 7.283 5.148 -10.775 1.00 93.94 151 ILE A C 1
ATOM 1228 O O . ILE A 1 151 ? 7.543 4.957 -11.964 1.00 93.94 151 ILE A O 1
ATOM 1232 N N . GLU A 1 152 ? 7.203 6.373 -10.257 1.00 93.06 152 GLU A N 1
ATOM 1233 C CA . GLU A 1 152 ? 7.470 7.591 -11.027 1.00 93.06 152 GLU A CA 1
ATOM 1234 C C . GLU A 1 152 ? 8.931 7.657 -11.490 1.00 93.06 152 GLU A C 1
ATOM 1236 O O . GLU A 1 152 ? 9.176 7.866 -12.680 1.00 93.06 152 GLU A O 1
ATOM 1241 N N . GLU A 1 153 ? 9.883 7.362 -10.602 1.00 90.81 153 GLU A N 1
ATOM 1242 C CA . GLU A 1 153 ? 11.312 7.270 -10.918 1.00 90.81 153 GLU A CA 1
ATOM 1243 C C . GLU A 1 153 ? 11.562 6.298 -12.082 1.00 90.81 153 GLU A C 1
ATOM 1245 O O . GLU A 1 153 ? 12.176 6.658 -13.090 1.00 90.81 153 GLU A O 1
ATOM 1250 N N . LYS A 1 154 ? 10.968 5.100 -12.027 1.00 88.44 154 LYS A N 1
ATOM 1251 C CA . LYS A 1 154 ? 11.072 4.105 -13.105 1.00 88.44 154 LYS A CA 1
ATOM 1252 C C . LYS A 1 154 ? 10.450 4.568 -14.424 1.00 88.44 154 LYS A C 1
ATOM 1254 O O . LYS A 1 154 ? 10.953 4.237 -15.500 1.00 88.44 154 LYS A O 1
ATOM 1259 N N . HIS A 1 155 ? 9.358 5.333 -14.385 1.00 87.94 155 HIS A N 1
ATOM 1260 C CA . HIS A 1 155 ? 8.786 5.912 -15.604 1.00 87.94 155 HIS A CA 1
ATOM 1261 C C . HIS A 1 155 ? 9.712 6.967 -16.218 1.00 87.94 155 HIS A C 1
ATOM 1263 O O . HIS A 1 155 ? 9.833 7.012 -17.445 1.00 87.94 155 HIS A O 1
ATOM 1269 N N . VAL A 1 156 ? 10.384 7.776 -15.394 1.00 87.12 156 VAL A N 1
ATOM 1270 C CA . VAL A 1 156 ? 11.390 8.749 -15.842 1.00 87.12 156 VAL A CA 1
ATOM 1271 C C . VAL A 1 156 ? 12.588 8.031 -16.476 1.00 87.12 156 VAL A C 1
ATOM 1273 O O . VAL A 1 156 ? 12.974 8.392 -17.590 1.00 87.12 156 VAL A O 1
ATOM 1276 N N . GLU A 1 157 ? 13.110 6.960 -15.864 1.00 80.88 157 GLU A N 1
ATOM 1277 C CA . GLU A 1 157 ? 14.191 6.136 -16.443 1.00 80.88 157 GLU A CA 1
ATOM 1278 C C . GLU A 1 157 ? 13.846 5.648 -17.864 1.00 80.88 157 GLU A C 1
ATOM 1280 O O . GLU A 1 157 ? 14.648 5.778 -18.795 1.00 80.88 157 GLU A O 1
ATOM 1285 N N . ILE A 1 158 ? 12.621 5.143 -18.061 1.00 82.31 158 ILE A N 1
ATOM 1286 C CA . ILE A 1 158 ? 12.144 4.674 -19.371 1.00 82.31 158 ILE A CA 1
ATOM 1287 C C . ILE A 1 158 ? 11.971 5.837 -20.358 1.00 82.31 158 ILE A C 1
ATOM 1289 O O . ILE A 1 158 ? 12.321 5.695 -21.532 1.00 82.31 158 ILE A O 1
ATOM 1293 N N . ALA A 1 159 ? 11.408 6.966 -19.918 1.00 77.88 159 ALA A N 1
ATOM 1294 C CA . ALA A 1 159 ? 11.074 8.096 -20.785 1.00 77.88 159 ALA A CA 1
ATOM 1295 C C . ALA A 1 159 ? 12.312 8.828 -21.327 1.00 77.88 159 ALA A C 1
ATOM 1297 O O . ALA A 1 159 ? 12.292 9.295 -22.466 1.00 77.88 159 ALA A O 1
ATOM 1298 N N . PHE A 1 160 ? 13.386 8.907 -20.538 1.00 68.94 160 PHE A N 1
ATOM 1299 C CA . PHE A 1 160 ? 14.608 9.632 -20.899 1.00 68.94 160 PHE A CA 1
ATOM 1300 C C . PHE A 1 160 ? 15.745 8.727 -21.398 1.00 68.94 160 PHE A C 1
ATOM 1302 O O . PHE A 1 160 ? 16.859 9.206 -21.603 1.00 68.94 160 PHE A O 1
ATOM 1309 N N . GLY A 1 161 ? 15.479 7.435 -21.642 1.00 61.22 161 GLY A N 1
ATOM 1310 C CA . GLY A 1 161 ? 16.493 6.492 -22.132 1.00 61.22 161 GLY A CA 1
ATOM 1311 C C . GLY A 1 161 ? 17.651 6.309 -21.146 1.00 61.22 161 GLY A C 1
ATOM 1312 O O . GLY A 1 161 ? 18.790 6.097 -21.561 1.00 61.22 161 GLY A O 1
ATOM 1313 N N . GLY A 1 162 ? 17.359 6.438 -19.849 1.00 50.44 162 GLY A N 1
ATOM 1314 C CA . GLY A 1 162 ? 18.317 6.487 -18.753 1.00 50.44 162 GLY A CA 1
ATOM 1315 C C . GLY A 1 162 ? 18.950 5.136 -18.453 1.00 50.44 162 GLY A C 1
ATOM 1316 O O . GLY A 1 162 ? 18.686 4.528 -17.427 1.00 50.44 162 GLY A O 1
ATOM 1317 N N . ILE A 1 163 ? 19.845 4.707 -19.333 1.00 51.91 163 ILE A N 1
ATOM 1318 C CA . ILE A 1 163 ? 21.086 4.053 -18.919 1.00 51.91 163 ILE A CA 1
ATOM 1319 C C . ILE A 1 163 ? 22.184 5.075 -19.179 1.00 51.91 163 ILE A C 1
ATOM 1321 O O . ILE A 1 163 ? 23.000 4.944 -20.088 1.00 51.91 163 ILE A O 1
ATOM 1325 N N . GLY A 1 164 ? 22.131 6.168 -18.423 1.00 40.56 164 GLY A N 1
ATOM 1326 C CA . GLY A 1 164 ? 23.301 7.000 -18.203 1.00 40.56 164 GLY A CA 1
ATOM 1327 C C . GLY A 1 164 ? 24.114 6.300 -17.130 1.00 40.56 164 GLY A C 1
ATOM 1328 O O . GLY A 1 164 ? 23.780 6.417 -15.959 1.00 40.56 164 GLY A O 1
ATOM 1329 N N . GLY A 1 165 ? 25.093 5.495 -17.543 1.00 35.62 165 GLY A N 1
ATOM 1330 C CA . GLY A 1 165 ? 26.094 4.974 -16.621 1.00 35.62 165 GLY A CA 1
ATOM 1331 C C . GLY A 1 165 ? 26.906 6.120 -16.021 1.00 35.62 165 GLY A C 1
ATOM 1332 O O . GLY A 1 165 ? 27.186 7.101 -16.718 1.00 35.62 165 GLY A O 1
ATOM 1333 N N . ASP A 1 166 ? 27.238 5.962 -14.742 1.00 34.88 166 ASP A N 1
ATOM 1334 C CA . ASP A 1 166 ? 28.371 6.624 -14.087 1.00 34.88 166 ASP A CA 1
ATOM 1335 C C . ASP A 1 166 ? 29.672 6.497 -14.903 1.00 34.88 166 ASP A C 1
ATOM 1337 O O . ASP A 1 166 ? 29.872 5.446 -15.567 1.00 34.88 166 ASP A O 1
#

Organism: NCBI:txid112416